Protein AF-A0A494T029-F1 (afdb_monomer_lite)

Sequence (72 aa):
MGLIVDLTDVSFLASVGMSVLIEASRRVADVSQFAVVADGPATGRPLTMMGLGETFAIYTDLDAAAAALSGE

Structure (mmCIF, N/CA/C/O backbone):
data_AF-A0A494T029-F1
#
_entry.id   AF-A0A494T029-F1
#
loop_
_atom_site.group_PDB
_atom_site.id
_atom_site.type_symbol
_atom_site.label_atom_id
_atom_site.label_alt_id
_atom_site.label_comp_id
_atom_site.label_asym_id
_atom_site.label_entity_id
_atom_site.label_seq_id
_atom_site.pdbx_PDB_ins_code
_atom_site.Cartn_x
_atom_site.Cartn_y
_atom_site.Cartn_z
_atom_site.occupancy
_atom_site.B_iso_or_equiv
_atom_site.auth_seq_id
_atom_site.auth_comp_id
_atom_site.auth_asym_id
_atom_site.auth_atom_id
_atom_site.pdbx_PDB_model_num
ATOM 1 N N . MET A 1 1 ? -12.123 -6.613 9.347 1.00 78.69 1 MET A N 1
ATOM 2 C CA . MET A 1 1 ? -12.339 -6.859 7.903 1.00 78.69 1 MET A CA 1
ATOM 3 C C . MET A 1 1 ? -11.414 -5.922 7.156 1.00 78.69 1 MET A C 1
ATOM 5 O O . MET A 1 1 ? -11.355 -4.752 7.521 1.00 78.69 1 MET A O 1
ATOM 9 N N . GLY A 1 2 ? -10.653 -6.448 6.200 1.00 91.94 2 GLY A N 1
ATOM 10 C CA . GLY A 1 2 ? -9.596 -5.713 5.517 1.00 91.94 2 GLY A CA 1
ATOM 11 C C . GLY A 1 2 ? -9.637 -5.935 4.007 1.00 91.94 2 GLY A C 1
ATOM 12 O O . GLY A 1 2 ? -10.081 -6.987 3.549 1.00 91.94 2 GLY A O 1
ATOM 13 N N . LEU A 1 3 ? -9.174 -4.942 3.248 1.00 96.12 3 LEU A N 1
ATOM 14 C CA . LEU A 1 3 ? -8.958 -5.021 1.807 1.00 96.12 3 LEU A CA 1
ATOM 15 C C . LEU A 1 3 ? -7.452 -4.998 1.542 1.00 96.12 3 LEU A C 1
ATOM 17 O O . LEU A 1 3 ? -6.773 -4.037 1.907 1.00 96.12 3 LEU A O 1
ATOM 21 N N . ILE A 1 4 ? -6.953 -6.044 0.888 1.00 97.81 4 ILE A N 1
ATOM 22 C CA . ILE A 1 4 ? -5.557 -6.153 0.467 1.00 97.81 4 ILE A CA 1
ATOM 23 C C . ILE A 1 4 ? -5.506 -6.051 -1.054 1.00 97.81 4 ILE A C 1
ATOM 25 O O . ILE A 1 4 ? -6.227 -6.766 -1.751 1.00 97.81 4 ILE A O 1
ATOM 29 N N . VAL A 1 5 ? -4.653 -5.165 -1.563 1.00 97.88 5 VAL A N 1
ATOM 30 C CA . VAL A 1 5 ? -4.310 -5.106 -2.987 1.00 97.88 5 VAL A CA 1
ATOM 31 C C . VAL A 1 5 ? -2.941 -5.743 -3.175 1.00 97.88 5 VAL A C 1
ATOM 33 O O . VAL A 1 5 ? -1.935 -5.187 -2.738 1.00 97.88 5 VAL A O 1
ATOM 36 N N . ASP A 1 6 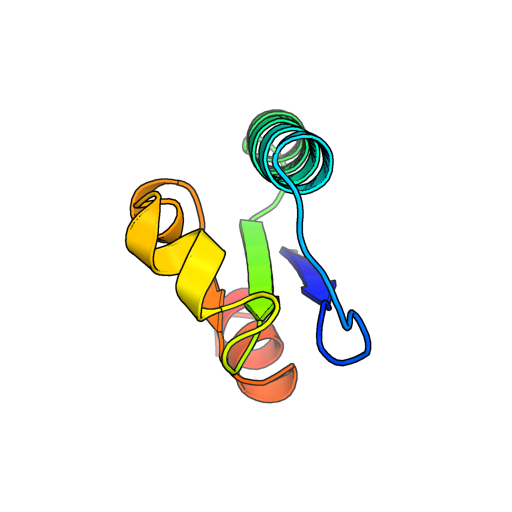? -2.909 -6.905 -3.818 1.00 97.75 6 ASP A N 1
ATOM 37 C CA . ASP A 1 6 ? -1.677 -7.647 -4.069 1.00 97.75 6 ASP A CA 1
ATOM 38 C C . ASP A 1 6 ? -1.061 -7.257 -5.420 1.00 97.75 6 ASP A C 1
ATOM 40 O O . ASP A 1 6 ? -1.684 -7.425 -6.471 1.00 97.75 6 ASP A O 1
ATOM 44 N N . LEU A 1 7 ? 0.150 -6.693 -5.387 1.00 97.62 7 LEU A N 1
ATOM 45 C CA . LEU A 1 7 ? 0.906 -6.271 -6.566 1.00 97.62 7 LEU A CA 1
ATOM 46 C C . LEU A 1 7 ? 2.083 -7.207 -6.887 1.00 97.62 7 LEU A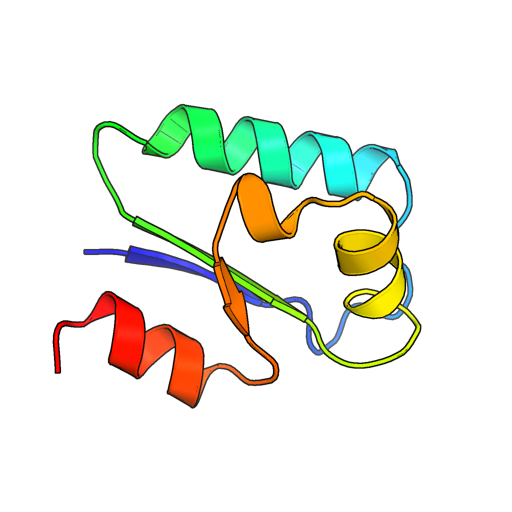 C 1
ATOM 48 O O . LE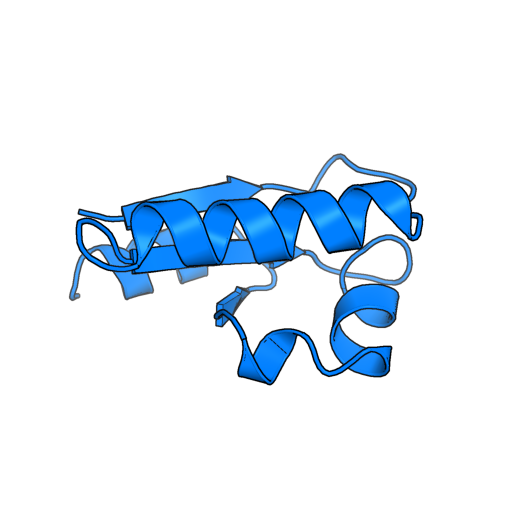U A 1 7 ? 2.947 -6.820 -7.673 1.00 97.62 7 LEU A O 1
ATOM 52 N N . THR A 1 8 ? 2.142 -8.408 -6.305 1.00 95.38 8 THR A N 1
ATOM 53 C CA . THR A 1 8 ? 3.270 -9.346 -6.461 1.00 95.38 8 THR A CA 1
ATOM 54 C C . THR A 1 8 ? 3.584 -9.653 -7.931 1.00 95.38 8 THR A C 1
ATOM 56 O O . THR A 1 8 ? 4.745 -9.613 -8.332 1.00 95.38 8 THR A O 1
ATOM 59 N N . ASP A 1 9 ? 2.558 -9.855 -8.764 1.00 94.88 9 ASP A N 1
ATOM 60 C CA . ASP A 1 9 ? 2.723 -10.137 -10.200 1.00 94.88 9 ASP A CA 1
ATOM 61 C C . ASP A 1 9 ? 2.752 -8.871 -11.085 1.00 94.88 9 ASP A C 1
ATOM 63 O O . ASP A 1 9 ? 2.797 -8.946 -12.318 1.00 94.88 9 ASP A O 1
ATOM 67 N N . VAL A 1 10 ? 2.724 -7.675 -10.486 1.00 95.56 10 VAL A N 1
ATOM 68 C CA . VAL A 1 10 ? 2.751 -6.406 -11.223 1.00 95.56 10 VAL A CA 1
ATOM 69 C C . VAL A 1 10 ? 4.194 -6.008 -11.518 1.00 95.56 10 VAL A C 1
ATOM 71 O O . VAL A 1 10 ? 4.965 -5.629 -10.641 1.00 95.56 10 VAL A O 1
ATOM 74 N N . SER A 1 11 ? 4.552 -6.016 -12.799 1.00 94.75 11 SER A N 1
ATOM 75 C CA . SER A 1 11 ? 5.912 -5.713 -13.262 1.00 94.75 11 SER A CA 1
ATOM 76 C C . SER A 1 11 ? 6.206 -4.221 -13.458 1.00 94.75 11 SER A C 1
ATOM 78 O O . SER A 1 11 ? 7.361 -3.853 -13.683 1.00 94.75 11 SER A O 1
ATOM 80 N N . PHE A 1 12 ? 5.194 -3.350 -13.373 1.00 94.00 12 PHE A N 1
ATOM 81 C CA . PHE A 1 12 ? 5.362 -1.904 -13.519 1.00 94.00 12 PHE A CA 1
ATOM 82 C C . PHE A 1 12 ? 4.211 -1.113 -12.884 1.00 94.00 12 PHE A C 1
ATOM 84 O O . PHE A 1 12 ? 3.052 -1.285 -13.263 1.00 94.00 12 PHE A O 1
ATOM 91 N N . LEU A 1 13 ? 4.537 -0.193 -11.969 1.00 94.44 13 LEU A N 1
ATOM 92 C CA . LEU A 1 13 ? 3.584 0.743 -11.373 1.00 94.44 13 LEU A CA 1
ATOM 93 C C . LEU A 1 13 ? 3.877 2.187 -11.802 1.00 94.44 13 LEU A C 1
ATOM 95 O O . LEU A 1 13 ? 4.845 2.804 -11.361 1.00 94.44 13 LEU A O 1
ATOM 99 N N . ALA A 1 14 ? 3.002 2.744 -12.640 1.00 91.94 14 ALA A N 1
ATOM 100 C CA . ALA A 1 14 ? 3.052 4.146 -13.055 1.00 91.94 14 ALA A CA 1
ATOM 101 C C . ALA A 1 14 ? 2.152 5.049 -12.194 1.00 91.94 14 ALA A C 1
ATOM 103 O O . ALA A 1 14 ? 1.348 4.583 -11.384 1.00 91.94 14 ALA A O 1
ATOM 104 N N . SER A 1 15 ? 2.223 6.360 -12.441 1.00 92.25 15 SER A N 1
ATOM 105 C CA . SER A 1 15 ? 1.480 7.391 -11.704 1.00 92.25 15 SER A CA 1
ATOM 106 C C . SER A 1 15 ? -0.024 7.153 -11.615 1.00 92.25 15 SER A C 1
ATOM 108 O O . SER A 1 15 ? -0.603 7.352 -10.553 1.00 92.25 15 SER A O 1
ATOM 110 N N . VAL A 1 16 ? -0.656 6.668 -12.688 1.00 94.69 16 VAL A N 1
ATOM 111 C CA . VAL A 1 16 ? -2.100 6.371 -12.681 1.00 94.69 16 VAL A CA 1
ATOM 112 C C . VAL A 1 16 ? -2.436 5.272 -11.672 1.00 94.69 16 VAL A C 1
ATOM 114 O O . VAL A 1 16 ? -3.397 5.412 -10.920 1.00 94.69 16 VAL A O 1
ATOM 117 N N . GLY A 1 17 ? -1.626 4.211 -11.604 1.00 93.81 17 GLY A N 1
ATOM 118 C CA . GLY A 1 17 ? -1.819 3.137 -10.629 1.00 93.81 17 GLY A CA 1
ATOM 119 C C . GLY A 1 17 ? -1.681 3.641 -9.192 1.00 93.81 17 GLY A C 1
ATOM 120 O O . GLY A 1 17 ? -2.496 3.299 -8.341 1.00 93.81 17 GLY A O 1
ATOM 121 N N . MET A 1 18 ? -0.722 4.536 -8.936 1.00 95.00 18 MET A N 1
ATOM 122 C CA . MET A 1 18 ? -0.554 5.160 -7.618 1.00 95.00 18 MET A CA 1
ATOM 123 C C . MET A 1 18 ? -1.774 5.996 -7.213 1.00 95.00 18 MET A C 1
ATOM 125 O O . MET A 1 18 ? -2.266 5.858 -6.095 1.00 95.00 18 MET A O 1
ATOM 129 N N . SER A 1 19 ? -2.314 6.814 -8.124 1.00 95.56 19 SER A N 1
ATOM 130 C CA . SER A 1 19 ? -3.540 7.577 -7.860 1.00 95.56 19 SER A CA 1
ATOM 131 C C . SER A 1 19 ? -4.730 6.668 -7.554 1.00 95.56 19 SER A C 1
ATOM 133 O O . SER A 1 19 ? -5.497 6.963 -6.642 1.00 95.56 19 SER A O 1
ATOM 135 N N . VAL A 1 20 ? -4.868 5.544 -8.263 1.00 96.88 20 VAL A N 1
ATOM 136 C CA . VAL A 1 20 ? -5.939 4.570 -8.005 1.00 96.88 20 VAL A CA 1
ATOM 137 C C . VAL A 1 20 ? -5.831 3.973 -6.601 1.00 96.88 20 VAL A C 1
ATOM 139 O O . VAL A 1 20 ? -6.849 3.883 -5.921 1.00 96.88 20 VAL A O 1
ATOM 142 N N . LEU A 1 21 ? -4.628 3.619 -6.136 1.00 97.56 21 LEU A N 1
ATOM 143 C CA . LEU A 1 21 ? -4.426 3.069 -4.788 1.00 97.56 21 LEU A CA 1
ATOM 144 C C . LEU A 1 21 ? -4.812 4.069 -3.690 1.00 97.56 21 LEU A C 1
ATOM 146 O O . LEU A 1 21 ? -5.521 3.708 -2.753 1.00 97.56 21 LEU A O 1
ATOM 150 N N . ILE A 1 22 ? -4.407 5.335 -3.833 1.00 96.81 22 ILE A N 1
ATOM 151 C CA . ILE A 1 22 ? -4.762 6.410 -2.890 1.00 96.81 22 ILE A CA 1
ATOM 152 C C . ILE A 1 22 ? -6.279 6.622 -2.859 1.00 96.81 22 ILE A C 1
ATOM 154 O O . ILE A 1 22 ? -6.894 6.739 -1.803 1.00 96.81 22 ILE A O 1
ATOM 158 N N . GLU A 1 23 ? -6.905 6.677 -4.029 1.00 97.44 23 GLU A N 1
ATOM 159 C CA . GLU A 1 23 ? -8.343 6.894 -4.129 1.00 97.44 23 GLU A CA 1
ATOM 160 C C . GLU A 1 23 ? -9.152 5.679 -3.647 1.00 97.44 23 GLU A C 1
ATOM 162 O O . GLU A 1 23 ? -10.271 5.836 -3.156 1.00 97.44 23 GLU A O 1
AT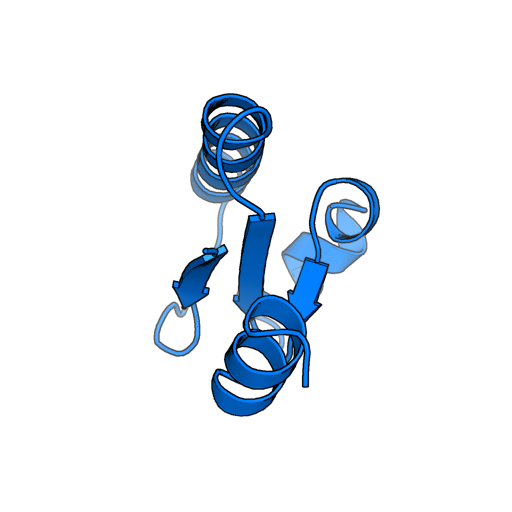OM 167 N N . ALA A 1 24 ? -8.610 4.466 -3.764 1.00 97.00 24 ALA A N 1
ATOM 168 C CA . ALA A 1 24 ? -9.204 3.264 -3.191 1.00 97.00 24 ALA A CA 1
ATOM 169 C C . ALA A 1 24 ? -9.121 3.277 -1.658 1.00 97.00 24 ALA A C 1
ATOM 171 O O . ALA A 1 24 ? -10.145 3.054 -1.012 1.00 97.00 24 ALA A O 1
ATOM 172 N N . SER A 1 25 ? -7.959 3.612 -1.080 1.00 96.81 25 SER A N 1
ATOM 173 C CA . SER A 1 25 ? -7.786 3.660 0.379 1.00 96.81 25 SER A CA 1
ATOM 174 C C . SER A 1 25 ? -8.732 4.672 1.033 1.00 96.81 25 SER A C 1
ATOM 176 O O . SER A 1 25 ? -9.377 4.358 2.031 1.00 96.81 25 SER A O 1
ATOM 178 N N . ARG A 1 26 ? -8.915 5.848 0.415 1.00 96.56 26 ARG A N 1
ATOM 179 C CA . ARG A 1 26 ? -9.860 6.880 0.880 1.00 96.56 26 ARG A CA 1
ATOM 180 C C . ARG A 1 26 ? -11.311 6.413 0.864 1.00 96.56 26 ARG A C 1
ATOM 182 O O . ARG A 1 26 ? -12.054 6.719 1.787 1.00 96.56 26 ARG A O 1
ATOM 189 N N . ARG A 1 27 ? -11.727 5.677 -0.171 1.00 96.50 27 ARG A N 1
ATOM 190 C CA . ARG A 1 27 ? -13.116 5.202 -0.308 1.00 96.50 27 ARG A CA 1
ATOM 191 C C . ARG A 1 27 ? -13.505 4.161 0.732 1.00 96.50 27 ARG A C 1
ATOM 193 O O . ARG A 1 27 ? -14.688 4.036 1.029 1.00 96.50 27 ARG A O 1
ATOM 200 N N . VAL A 1 28 ? -12.538 3.398 1.236 1.00 95.19 28 VAL A N 1
ATOM 201 C CA . VAL A 1 28 ? -12.802 2.322 2.198 1.00 95.19 28 VAL A CA 1
ATOM 202 C C . VAL A 1 28 ? -12.462 2.700 3.637 1.00 95.19 28 VAL A C 1
ATOM 204 O O . VAL A 1 28 ? -12.773 1.918 4.530 1.00 95.19 28 VAL A O 1
ATOM 207 N N . ALA A 1 29 ? -11.883 3.882 3.874 1.00 92.81 29 ALA A N 1
ATOM 208 C CA . ALA A 1 29 ? -11.352 4.301 5.174 1.00 92.81 29 ALA A CA 1
ATOM 209 C C . ALA A 1 29 ? -12.366 4.205 6.331 1.00 92.81 29 ALA A C 1
ATOM 211 O O . ALA A 1 29 ? -11.983 3.865 7.447 1.00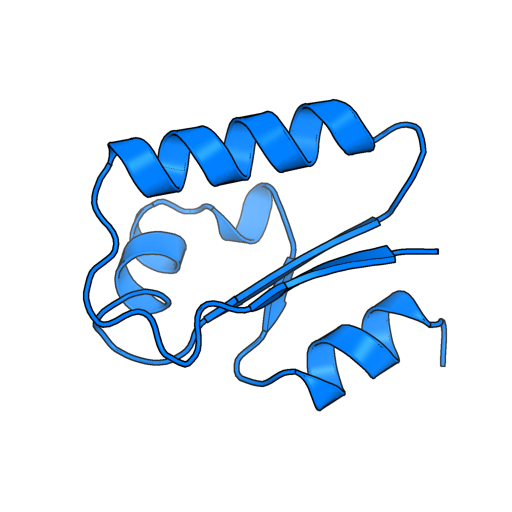 92.81 29 ALA A O 1
ATOM 212 N N . ASP A 1 30 ? -13.655 4.440 6.061 1.00 93.00 30 ASP A N 1
ATOM 213 C CA . ASP A 1 30 ? -14.715 4.390 7.079 1.00 93.00 30 ASP A CA 1
ATOM 214 C C . ASP A 1 30 ? -15.254 2.972 7.350 1.00 93.00 30 ASP A C 1
ATOM 216 O O . ASP A 1 30 ? -15.992 2.762 8.313 1.00 93.00 30 ASP A O 1
ATOM 220 N N . VAL A 1 31 ? -14.935 1.991 6.494 1.00 93.06 31 VAL A N 1
ATOM 221 C CA . VAL A 1 31 ? -15.568 0.656 6.508 1.00 93.06 31 VAL A CA 1
ATOM 222 C C . VAL A 1 31 ? -14.583 -0.512 6.576 1.00 93.06 31 VAL A C 1
ATOM 224 O O . VAL A 1 31 ? -14.990 -1.628 6.901 1.00 93.06 31 VAL A O 1
ATOM 227 N N . SER A 1 32 ? -13.305 -0.298 6.257 1.00 94.00 32 SER A N 1
ATOM 228 C CA . SER A 1 32 ? -12.298 -1.358 6.188 1.00 94.00 32 SER A CA 1
ATOM 229 C C . SER A 1 32 ? -10.882 -0.807 6.327 1.00 94.00 32 SER A C 1
ATOM 231 O O . SER A 1 32 ? -10.565 0.277 5.844 1.00 94.00 32 SER A O 1
ATOM 233 N N . GLN A 1 33 ? -9.987 -1.614 6.898 1.00 94.75 33 GLN A N 1
ATOM 234 C CA . GLN A 1 33 ? -8.548 -1.383 6.760 1.00 94.75 33 GLN A CA 1
ATOM 235 C C . GLN A 1 33 ? -8.116 -1.623 5.305 1.00 94.75 33 GLN A C 1
ATOM 237 O O . GLN A 1 33 ? -8.720 -2.442 4.604 1.00 94.75 33 GLN A O 1
ATOM 242 N N . PHE A 1 34 ? -7.076 -0.914 4.865 1.00 97.19 34 PHE A N 1
ATOM 243 C CA . PHE A 1 34 ? -6.523 -1.003 3.515 1.00 97.19 34 PHE A CA 1
ATOM 244 C C . PHE A 1 34 ? -5.013 -1.232 3.578 1.00 97.19 34 PHE A C 1
ATOM 246 O O . PHE A 1 34 ? -4.303 -0.503 4.275 1.00 97.19 34 PHE A O 1
ATOM 253 N N . ALA A 1 35 ? -4.532 -2.223 2.833 1.00 97.69 35 ALA A N 1
ATOM 254 C CA . ALA A 1 35 ? -3.116 -2.537 2.717 1.00 97.69 35 ALA A CA 1
ATOM 255 C C . ALA A 1 35 ? -2.740 -2.899 1.279 1.00 97.69 35 ALA A C 1
ATOM 257 O O . ALA A 1 35 ? -3.563 -3.389 0.503 1.00 97.69 35 ALA A O 1
ATOM 258 N N . VAL A 1 36 ? -1.473 -2.680 0.941 1.00 98.25 36 VAL A N 1
ATOM 259 C CA . VAL A 1 36 ? -0.892 -3.054 -0.348 1.00 98.25 36 VAL A CA 1
ATOM 260 C C . VAL A 1 36 ? 0.250 -4.034 -0.114 1.00 98.25 36 VAL A C 1
ATOM 262 O O . VAL A 1 36 ? 1.107 -3.789 0.731 1.00 98.25 36 VAL A O 1
ATOM 265 N N . VAL A 1 37 ? 0.284 -5.123 -0.875 1.00 98.44 37 VAL A N 1
ATOM 266 C CA . VAL A 1 37 ? 1.456 -6.001 -0.951 1.00 98.44 37 VAL A CA 1
ATOM 267 C C . VAL A 1 37 ? 2.269 -5.569 -2.159 1.00 98.44 37 VAL A C 1
ATOM 269 O O . VAL A 1 37 ? 1.766 -5.567 -3.281 1.00 98.44 37 VAL A O 1
ATOM 272 N N . ALA A 1 38 ? 3.503 -5.142 -1.929 1.00 97.56 38 ALA A N 1
ATOM 273 C CA . ALA A 1 38 ? 4.410 -4.698 -2.970 1.00 97.56 38 ALA A CA 1
ATOM 274 C C . ALA A 1 38 ? 5.857 -4.884 -2.515 1.00 97.56 38 ALA A C 1
ATOM 276 O O . ALA A 1 38 ? 6.298 -4.255 -1.552 1.00 97.56 38 ALA A O 1
ATOM 277 N N . ASP A 1 39 ? 6.611 -5.680 -3.267 1.00 94.06 39 ASP A N 1
ATOM 278 C CA . ASP A 1 39 ? 8.042 -5.865 -3.060 1.00 94.06 39 ASP A CA 1
ATOM 279 C C . ASP A 1 39 ? 8.851 -5.437 -4.294 1.00 94.06 39 ASP A C 1
ATOM 281 O O . ASP A 1 39 ? 8.367 -5.368 -5.427 1.00 94.06 39 ASP A O 1
ATOM 285 N N . GLY A 1 40 ? 10.121 -5.115 -4.068 1.00 91.50 40 GLY A N 1
ATOM 286 C CA . GLY A 1 40 ? 11.083 -4.929 -5.140 1.00 91.50 40 GLY A CA 1
ATOM 287 C C . GLY A 1 40 ? 10.962 -3.609 -5.924 1.00 91.50 40 GLY A C 1
ATOM 288 O O . GLY A 1 40 ? 10.331 -2.635 -5.500 1.00 91.50 40 GLY A O 1
ATOM 289 N N . PRO A 1 41 ? 11.678 -3.511 -7.061 1.00 94.62 41 PRO A N 1
ATOM 290 C CA . PRO A 1 41 ? 11.891 -2.248 -7.765 1.00 94.62 41 PRO A CA 1
ATOM 291 C C . PRO A 1 41 ? 10.710 -1.756 -8.604 1.00 94.62 41 PRO A C 1
ATOM 293 O O . PRO A 1 41 ? 10.657 -0.565 -8.897 1.00 94.62 41 PRO A O 1
ATOM 296 N N . ALA A 1 42 ? 9.808 -2.646 -9.015 1.00 94.75 42 ALA A N 1
ATOM 297 C CA . ALA A 1 42 ? 8.718 -2.321 -9.933 1.00 94.75 42 ALA A CA 1
ATOM 298 C C . ALA A 1 42 ? 7.528 -1.628 -9.253 1.00 94.75 42 ALA A C 1
ATOM 300 O O . ALA A 1 42 ? 6.849 -0.816 -9.883 1.00 94.75 42 ALA A O 1
ATOM 301 N N . THR A 1 43 ? 7.284 -1.950 -7.981 1.00 96.00 43 THR A N 1
ATOM 302 C CA . THR A 1 43 ? 6.110 -1.510 -7.215 1.00 96.00 43 THR A CA 1
ATOM 303 C C . THR A 1 43 ? 6.539 -0.924 -5.869 1.00 96.00 43 THR A C 1
ATOM 305 O O . THR A 1 43 ? 6.352 0.273 -5.647 1.00 96.00 43 THR A O 1
ATOM 308 N N . GLY A 1 44 ? 7.203 -1.712 -5.015 1.00 95.50 44 GLY A N 1
ATOM 309 C CA . GLY A 1 44 ? 7.593 -1.314 -3.658 1.00 95.50 44 GLY A CA 1
ATOM 310 C C . GLY A 1 44 ? 8.456 -0.049 -3.616 1.00 95.50 44 GLY A C 1
ATOM 311 O O . GLY A 1 44 ? 8.119 0.915 -2.930 1.00 95.50 44 GLY A O 1
ATOM 312 N N . ARG A 1 45 ? 9.540 0.011 -4.407 1.00 94.94 45 ARG A N 1
ATOM 313 C CA . ARG A 1 45 ? 10.408 1.207 -4.462 1.00 94.94 45 ARG A CA 1
ATOM 314 C C . ARG A 1 45 ? 9.655 2.476 -4.894 1.00 94.94 45 ARG A C 1
ATOM 316 O O . ARG A 1 45 ? 9.780 3.469 -4.177 1.00 94.94 45 ARG A O 1
ATOM 323 N N . PRO A 1 46 ? 8.896 2.494 -6.012 1.00 94.44 46 PRO A N 1
ATOM 324 C CA . PRO A 1 46 ? 8.055 3.636 -6.373 1.00 94.44 46 PRO A CA 1
ATOM 325 C C . PRO A 1 46 ? 7.121 4.102 -5.252 1.00 94.44 46 PRO A C 1
ATOM 327 O O . PRO A 1 46 ? 7.094 5.296 -4.957 1.00 94.44 46 PRO A O 1
ATOM 330 N N . LEU A 1 47 ? 6.408 3.181 -4.593 1.00 96.00 47 LEU A N 1
ATOM 331 C CA . LEU A 1 47 ? 5.484 3.518 -3.504 1.00 96.00 47 LEU A CA 1
ATOM 332 C C . LEU A 1 47 ? 6.211 4.176 -2.320 1.00 96.00 47 LEU A C 1
ATOM 334 O O . LEU A 1 47 ? 5.760 5.206 -1.815 1.00 96.00 47 LEU A O 1
ATOM 338 N N . THR A 1 48 ? 7.360 3.624 -1.921 1.00 93.75 48 THR A N 1
ATOM 339 C CA . THR A 1 48 ? 8.184 4.164 -0.830 1.00 93.75 48 THR A CA 1
ATOM 340 C C . THR A 1 48 ? 8.772 5.529 -1.179 1.00 93.75 48 THR A C 1
ATOM 342 O O . THR A 1 48 ? 8.702 6.447 -0.367 1.00 93.75 48 THR A O 1
ATOM 345 N N . MET A 1 49 ? 9.310 5.708 -2.391 1.00 94.38 49 MET A N 1
ATOM 346 C CA . MET A 1 49 ? 9.868 6.997 -2.834 1.00 94.38 49 MET A CA 1
ATOM 347 C C . MET A 1 49 ? 8.819 8.112 -2.885 1.00 94.38 49 MET A C 1
ATOM 349 O O . MET A 1 49 ? 9.155 9.278 -2.700 1.00 94.38 49 MET A O 1
ATOM 353 N N . MET A 1 50 ? 7.559 7.759 -3.141 1.00 94.31 50 MET A N 1
ATOM 354 C CA . MET A 1 50 ? 6.434 8.694 -3.145 1.00 94.31 50 MET A CA 1
ATOM 355 C C . MET A 1 50 ? 5.805 8.897 -1.761 1.00 94.31 50 MET A C 1
ATOM 357 O O . MET A 1 50 ? 4.831 9.636 -1.652 1.00 94.31 50 MET A O 1
ATOM 361 N N . GLY A 1 51 ? 6.340 8.263 -0.710 1.00 95.00 51 GLY A N 1
ATOM 362 C CA . GLY A 1 51 ? 5.850 8.414 0.663 1.00 95.00 51 GLY A CA 1
ATOM 363 C C . GLY A 1 51 ? 4.486 7.767 0.916 1.00 95.00 51 GLY A C 1
ATOM 364 O O . GLY A 1 51 ? 3.827 8.078 1.903 1.00 95.00 51 GLY A O 1
ATOM 365 N N . LEU A 1 52 ? 4.033 6.851 0.052 1.00 95.38 52 LEU A N 1
ATOM 366 C CA . LEU A 1 52 ? 2.677 6.295 0.153 1.00 95.38 52 LEU A CA 1
ATOM 367 C C . LEU A 1 52 ? 2.480 5.367 1.358 1.00 95.38 52 LEU A C 1
ATOM 369 O O . LEU A 1 52 ? 1.341 5.142 1.761 1.00 95.38 52 LEU A O 1
ATOM 373 N N . GLY A 1 53 ? 3.570 4.927 1.992 1.00 93.00 53 GLY A N 1
ATOM 374 C CA . GLY A 1 53 ? 3.533 4.228 3.281 1.00 93.00 53 GLY A CA 1
ATOM 375 C C . GLY A 1 53 ? 2.946 5.060 4.432 1.00 93.00 53 GLY A C 1
ATOM 376 O O . GLY A 1 53 ? 2.532 4.494 5.436 1.00 93.00 53 GLY A O 1
ATOM 377 N N . GLU A 1 54 ? 2.860 6.388 4.292 1.00 92.81 54 GLU A N 1
ATOM 378 C CA . GLU A 1 54 ? 2.170 7.259 5.257 1.00 92.81 54 GLU A CA 1
ATOM 379 C C . GLU A 1 54 ? 0.649 7.305 5.025 1.00 92.81 54 GLU A C 1
ATOM 381 O O . GLU A 1 54 ? -0.106 7.729 5.897 1.00 92.81 54 GLU A O 1
ATOM 386 N N . THR A 1 55 ? 0.187 6.881 3.843 1.00 94.25 55 THR A N 1
ATOM 387 C CA . THR A 1 55 ? -1.237 6.885 3.465 1.00 94.25 5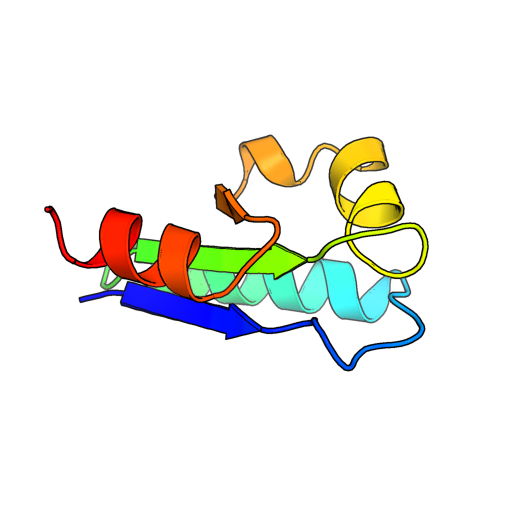5 THR A CA 1
ATOM 388 C C . THR A 1 55 ? -1.905 5.540 3.740 1.00 94.25 55 THR A C 1
ATOM 390 O O . THR A 1 55 ? -3.075 5.496 4.114 1.00 94.25 55 THR A O 1
ATOM 393 N N . PHE A 1 56 ? -1.186 4.438 3.530 1.00 95.69 56 PHE A N 1
ATOM 394 C CA . PHE A 1 56 ? -1.661 3.083 3.794 1.00 95.69 56 PHE A CA 1
ATOM 395 C C . PHE A 1 56 ? -0.493 2.142 4.093 1.00 95.69 56 PHE A C 1
ATOM 397 O O . PHE A 1 56 ? 0.647 2.409 3.719 1.00 95.69 56 PHE A O 1
ATOM 404 N N . ALA A 1 57 ? -0.789 1.017 4.744 1.00 96.56 57 ALA A N 1
ATOM 405 C CA . ALA A 1 57 ? 0.218 0.011 5.052 1.00 96.56 57 ALA A CA 1
ATOM 406 C C . ALA A 1 57 ? 0.722 -0.683 3.775 1.00 96.56 57 ALA A C 1
ATOM 408 O O . ALA A 1 57 ? -0.069 -1.028 2.891 1.00 96.56 57 ALA A O 1
ATOM 409 N N . ILE A 1 58 ? 2.036 -0.901 3.701 1.00 97.38 58 ILE A N 1
ATOM 410 C CA . ILE A 1 58 ? 2.699 -1.623 2.612 1.00 97.38 58 ILE A CA 1
ATOM 411 C C . ILE A 1 58 ? 3.454 -2.808 3.213 1.00 97.38 58 ILE A C 1
ATOM 413 O O . ILE A 1 58 ? 4.243 -2.626 4.140 1.00 97.38 58 ILE A O 1
ATOM 417 N N . TYR A 1 59 ? 3.225 -4.001 2.670 1.00 97.75 59 TYR A N 1
ATOM 418 C CA . TYR A 1 59 ? 3.862 -5.252 3.084 1.00 97.75 59 TYR A CA 1
ATOM 419 C C . TYR A 1 59 ? 4.624 -5.882 1.915 1.00 97.75 59 TYR A C 1
ATOM 421 O O . TYR A 1 59 ? 4.289 -5.651 0.755 1.00 97.75 59 TYR A O 1
ATOM 429 N N . THR A 1 60 ? 5.646 -6.683 2.216 1.00 96.56 60 THR A N 1
ATOM 430 C CA . THR A 1 60 ? 6.455 -7.389 1.206 1.00 96.56 60 THR A CA 1
ATOM 431 C C . THR A 1 60 ? 5.820 -8.689 0.721 1.00 96.56 60 THR A C 1
ATOM 433 O O . THR A 1 60 ? 6.155 -9.157 -0.360 1.00 96.56 60 THR A O 1
ATOM 436 N N . ASP A 1 61 ? 4.905 -9.265 1.499 1.00 96.31 61 ASP A N 1
ATOM 437 C CA . ASP A 1 61 ? 4.215 -10.514 1.186 1.00 96.31 61 ASP A CA 1
ATOM 438 C C . ASP A 1 61 ? 2.773 -10.507 1.713 1.00 96.31 61 ASP A C 1
ATOM 440 O O . ASP A 1 61 ? 2.397 -9.716 2.587 1.00 96.31 61 ASP A O 1
ATOM 444 N N . LEU A 1 62 ? 1.954 -11.381 1.126 1.00 97.00 62 LEU A N 1
ATOM 445 C CA . LEU A 1 62 ? 0.523 -11.463 1.395 1.00 97.00 62 LEU A CA 1
ATOM 446 C C . LEU A 1 62 ? 0.210 -12.001 2.792 1.00 97.00 62 LEU A C 1
ATOM 448 O O . LEU A 1 62 ? -0.742 -11.528 3.415 1.00 97.00 62 LEU A O 1
ATOM 452 N N . ASP A 1 63 ? 1.008 -12.940 3.299 1.00 96.69 63 ASP A N 1
ATOM 453 C CA . ASP A 1 63 ? 0.797 -13.537 4.618 1.00 96.69 63 ASP A CA 1
ATOM 454 C C . ASP A 1 63 ? 0.959 -12.489 5.728 1.00 96.69 63 ASP A C 1
ATOM 456 O O . ASP A 1 63 ? 0.102 -12.375 6.608 1.00 96.69 63 ASP A O 1
ATOM 460 N N . ALA A 1 64 ? 1.995 -11.648 5.650 1.00 96.31 64 ALA A N 1
ATOM 461 C CA . ALA A 1 64 ? 2.209 -10.550 6.590 1.00 96.31 64 ALA A CA 1
ATOM 462 C C . ALA A 1 64 ? 1.053 -9.534 6.573 1.00 96.31 64 ALA A C 1
ATOM 464 O O . ALA A 1 64 ? 0.597 -9.090 7.632 1.00 96.31 64 ALA A O 1
ATOM 465 N N . ALA A 1 65 ? 0.550 -9.187 5.384 1.00 97.25 65 ALA A N 1
ATOM 466 C CA . ALA A 1 65 ? -0.595 -8.290 5.248 1.00 97.25 65 ALA A CA 1
ATOM 467 C C . ALA A 1 65 ? -1.874 -8.906 5.838 1.00 97.25 65 ALA A C 1
ATOM 469 O O . ALA A 1 65 ? -2.624 -8.230 6.544 1.00 97.25 65 ALA A O 1
ATOM 470 N N . ALA A 1 66 ? -2.119 -10.189 5.566 1.00 96.31 66 ALA A N 1
ATOM 471 C CA . ALA A 1 66 ? -3.290 -10.904 6.054 1.00 96.31 66 ALA A CA 1
ATOM 472 C C . ALA A 1 66 ? -3.286 -11.029 7.582 1.00 96.31 66 ALA A C 1
ATOM 474 O O . ALA A 1 66 ? -4.305 -10.727 8.207 1.00 96.31 66 ALA A O 1
ATOM 475 N N . ALA A 1 67 ? -2.150 -11.394 8.183 1.00 95.75 67 ALA A N 1
ATOM 476 C CA . ALA A 1 67 ? -2.004 -11.469 9.635 1.00 95.75 67 ALA A CA 1
ATOM 477 C C . ALA A 1 67 ? -2.305 -10.109 10.291 1.00 95.75 67 ALA A C 1
ATOM 479 O O . ALA A 1 67 ? -3.157 -10.007 11.175 1.00 95.75 67 ALA A O 1
ATOM 480 N N . ALA A 1 68 ? -1.704 -9.034 9.769 1.00 94.81 68 ALA A N 1
ATOM 481 C CA . ALA A 1 68 ? -1.884 -7.690 10.311 1.00 94.81 68 ALA A CA 1
ATOM 482 C C . ALA A 1 68 ? -3.334 -7.171 10.226 1.00 94.81 68 ALA A C 1
ATOM 484 O O . ALA A 1 68 ? -3.786 -6.449 11.116 1.00 94.81 68 ALA A O 1
ATOM 485 N N . LEU A 1 69 ? -4.076 -7.516 9.166 1.00 92.69 69 LEU A N 1
ATOM 486 C CA . LEU A 1 69 ? -5.464 -7.066 8.961 1.00 92.69 69 LEU A CA 1
ATOM 487 C C . LEU A 1 69 ? -6.508 -7.974 9.633 1.00 92.69 69 LEU A C 1
ATOM 489 O O . LEU A 1 69 ? -7.679 -7.591 9.740 1.00 92.69 69 LEU A O 1
ATOM 493 N N . SER A 1 70 ? -6.101 -9.161 10.080 1.00 88.94 70 SER A N 1
ATOM 494 C CA . SER A 1 70 ? -6.961 -10.107 10.800 1.00 88.94 70 SER A CA 1
ATOM 495 C C . SER A 1 70 ? -6.973 -9.860 12.314 1.00 88.94 70 SER A C 1
ATOM 497 O O . SER A 1 70 ? -7.876 -10.343 12.995 1.00 88.94 70 SER A O 1
ATOM 499 N N . GLY A 1 71 ? -6.059 -9.022 12.822 1.00 69.75 71 GLY A N 1
ATOM 500 C CA . GLY A 1 71 ? -5.979 -8.650 14.238 1.00 69.75 71 GLY A CA 1
ATOM 501 C C . GLY A 1 71 ? -5.330 -9.715 15.126 1.00 69.75 71 GLY A C 1
ATOM 502 O O . GLY A 1 71 ? -5.651 -9.768 16.313 1.00 69.75 71 GLY A O 1
ATOM 503 N N . GLU A 1 72 ? -4.468 -10.556 14.550 1.00 46.41 72 GLU A N 1
ATOM 504 C CA . GLU A 1 72 ? -3.642 -11.543 15.264 1.00 46.41 72 GLU A CA 1
ATOM 505 C C . GLU A 1 72 ? -2.299 -10.958 15.723 1.00 46.41 72 GLU A C 1
ATOM 507 O O . GLU A 1 72 ? -1.729 -10.110 14.996 1.00 46.41 72 GLU A O 1
#

Secondary structure (DSSP, 8-state):
-EEEEE-TT-----HHHHHHHHHHHHHHTTT-EEEEE--IIIIIHHHHHTTGGGTSEEESSHHHHHHHHHT-

Foldseek 3Di:
DADEAECPVPQADDPVNVVVLLVVCVVCVVPHAYEYADDDDRGVVVCVVVVVCVRHPYHPDDVVVVCVRVVD

pLDDT: mean 94.09, std 6.93, range [46.41, 98.44]

Radius of gyration: 11.45 Å; chains: 1; bounding box: 28×22×29 Å